Protein AF-D7MQ90-F1 (afdb_monomer)

Foldseek 3Di:
DKDWDWADDLPPDDPLVNQCVVLVHDDPFAKTDTHDIDDDPDDPDDDDDFDWDADPPGIIGGFAAAQDKDWDQPDDDSPDGNPDDPVSRPDTFIWGWHHTADPVPGTDIDTDDDDPPDDD

Solvent-accessible surface area (backbone atoms only — not comparable to full-atom values): 7667 Å² total; per-residue (Å²): 90,80,49,57,54,75,40,73,62,83,75,88,58,55,71,61,57,46,47,38,48,74,38,70,45,83,82,89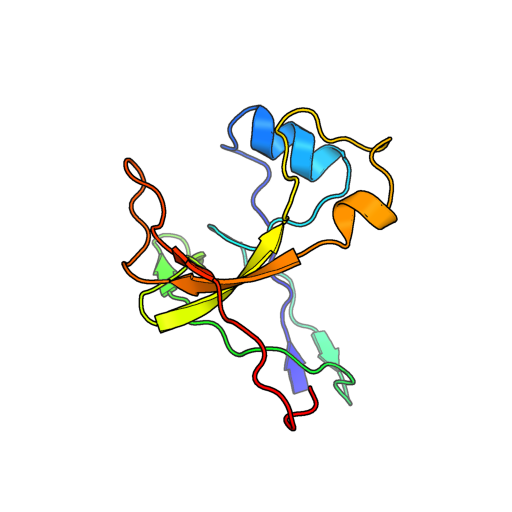,65,46,63,24,40,76,47,71,74,44,81,38,95,73,78,100,68,89,75,82,89,74,71,69,47,76,49,89,92,70,27,40,35,31,62,67,36,54,75,38,76,46,77,44,61,67,75,73,53,88,80,56,44,74,83,56,52,67,77,62,67,70,34,62,44,46,26,37,25,72,38,56,62,38,94,89,79,43,66,53,67,45,80,61,78,86,60,88,94,69,84,132

Organism: Arabidopsis lyrata subsp. lyrata (NCBI:txid81972)

Structure (mmCIF, N/CA/C/O backbone):
data_AF-D7MQ90-F1
#
_entry.id   AF-D7MQ90-F1
#
loop_
_atom_site.group_PDB
_atom_site.id
_atom_site.type_symbol
_atom_site.label_atom_id
_atom_site.label_alt_id
_atom_site.label_comp_id
_atom_site.label_asym_id
_atom_site.label_entity_id
_atom_site.label_seq_id
_atom_site.pdbx_PDB_ins_code
_atom_site.Cartn_x
_atom_site.Cartn_y
_atom_site.Cartn_z
_atom_site.occupancy
_atom_site.B_iso_or_equiv
_atom_site.auth_seq_id
_atom_site.auth_comp_id
_atom_site.auth_asym_id
_atom_site.auth_atom_id
_atom_site.pdbx_PDB_model_num
ATOM 1 N N . MET A 1 1 ? 13.839 -22.122 -5.182 1.00 75.00 1 MET A N 1
ATOM 2 C CA . MET A 1 1 ? 12.957 -21.047 -5.695 1.00 75.00 1 MET A CA 1
ATOM 3 C C . MET A 1 1 ? 13.782 -19.770 -5.834 1.00 75.00 1 MET A C 1
ATOM 5 O O . MET A 1 1 ? 14.666 -19.562 -5.012 1.00 75.00 1 MET A O 1
ATOM 9 N N . CYS A 1 2 ? 13.560 -18.959 -6.872 1.00 82.31 2 CYS A N 1
ATOM 10 C CA . CYS A 1 2 ? 14.281 -17.696 -7.080 1.00 82.31 2 CYS A CA 1
ATOM 11 C C . CYS A 1 2 ? 13.327 -16.526 -6.830 1.00 82.31 2 CYS A C 1
ATOM 13 O O . CYS A 1 2 ? 12.239 -16.511 -7.407 1.00 82.31 2 CYS A O 1
ATOM 15 N N . ILE A 1 3 ? 13.694 -15.597 -5.948 1.00 87.56 3 ILE A N 1
ATOM 16 C CA . ILE A 1 3 ? 12.840 -14.471 -5.544 1.00 87.56 3 ILE A CA 1
ATOM 17 C C . ILE A 1 3 ? 13.644 -13.184 -5.593 1.00 87.56 3 ILE A C 1
ATOM 19 O O . ILE A 1 3 ? 14.808 -13.164 -5.210 1.00 87.56 3 ILE A O 1
ATOM 23 N N . SER A 1 4 ? 13.003 -12.098 -6.012 1.00 88.25 4 SER A N 1
ATOM 24 C CA . SER A 1 4 ? 13.554 -10.751 -5.901 1.00 88.25 4 SER A CA 1
ATOM 25 C C . SER A 1 4 ? 12.666 -9.908 -5.000 1.00 88.25 4 SER A C 1
ATOM 27 O O . SER A 1 4 ? 11.449 -9.867 -5.177 1.00 88.25 4 SER A O 1
ATOM 29 N N . TRP A 1 5 ? 13.281 -9.199 -4.058 1.00 88.00 5 TRP A N 1
ATOM 30 C CA . TRP A 1 5 ? 12.576 -8.226 -3.229 1.00 88.00 5 TRP A CA 1
ATOM 31 C C . TRP A 1 5 ? 12.279 -6.950 -4.018 1.00 88.00 5 TRP A C 1
ATOM 33 O O . TRP A 1 5 ? 13.109 -6.486 -4.804 1.00 88.00 5 TRP A O 1
ATOM 43 N N . LEU A 1 6 ? 11.104 -6.369 -3.789 1.00 89.25 6 LEU A N 1
ATOM 44 C CA . LEU A 1 6 ? 10.708 -5.089 -4.368 1.00 89.25 6 LEU A CA 1
ATOM 45 C C . LEU A 1 6 ? 11.146 -3.940 -3.459 1.00 89.25 6 LEU A C 1
ATOM 47 O O . LEU A 1 6 ? 10.926 -3.975 -2.252 1.00 89.25 6 LEU A O 1
ATOM 51 N N . ASN A 1 7 ? 11.746 -2.904 -4.043 1.00 86.94 7 ASN A N 1
ATOM 52 C CA . ASN A 1 7 ? 12.239 -1.740 -3.311 1.00 86.94 7 ASN A CA 1
ATOM 53 C C . ASN A 1 7 ? 11.440 -0.489 -3.689 1.00 86.94 7 ASN A C 1
ATOM 55 O O . ASN A 1 7 ? 11.293 -0.158 -4.867 1.00 86.94 7 ASN A O 1
ATOM 59 N N . GLY A 1 8 ? 10.939 0.242 -2.692 1.00 79.25 8 GLY A N 1
ATOM 60 C CA . GLY A 1 8 ? 10.273 1.524 -2.921 1.00 79.25 8 GLY A CA 1
ATOM 61 C C . GLY A 1 8 ? 11.277 2.609 -3.328 1.00 79.25 8 GLY A C 1
ATOM 62 O O . GLY A 1 8 ? 12.255 2.853 -2.622 1.00 79.25 8 GLY A O 1
ATOM 63 N N . LYS A 1 9 ? 11.031 3.318 -4.436 1.00 70.25 9 LYS A N 1
ATOM 64 C CA . LYS A 1 9 ? 11.872 4.455 -4.857 1.00 70.25 9 LYS A CA 1
ATOM 65 C C . LYS A 1 9 ? 11.767 5.627 -3.884 1.00 70.25 9 LYS A C 1
ATOM 67 O O . LYS A 1 9 ? 10.759 6.301 -3.896 1.00 70.25 9 LYS A O 1
ATOM 72 N N . LYS A 1 10 ? 12.813 5.947 -3.118 1.00 63.75 10 LYS A N 1
ATOM 73 C CA . LYS A 1 10 ? 12.811 7.076 -2.154 1.00 63.75 10 LYS A CA 1
ATOM 74 C C . LYS A 1 10 ? 12.593 8.468 -2.783 1.00 63.75 10 LYS A C 1
ATOM 76 O O . LYS A 1 10 ? 12.166 9.395 -2.096 1.00 63.75 10 LYS A O 1
ATOM 81 N N . ASN A 1 11 ? 12.865 8.615 -4.080 1.00 56.06 11 ASN A N 1
ATOM 82 C CA . ASN A 1 11 ? 12.792 9.889 -4.796 1.00 56.06 11 ASN A CA 1
ATOM 83 C C . ASN A 1 11 ? 11.400 10.100 -5.411 1.00 56.06 11 ASN A C 1
ATOM 85 O O . ASN A 1 11 ? 10.854 9.182 -6.015 1.00 56.06 11 ASN A O 1
ATOM 89 N N . GLY A 1 12 ? 10.858 11.317 -5.293 1.00 59.12 12 GLY A N 1
ATOM 90 C CA . GLY A 1 12 ? 9.557 11.697 -5.866 1.00 59.12 12 GLY A CA 1
ATOM 91 C C . GLY A 1 12 ? 8.353 11.533 -4.932 1.00 59.12 12 GLY A C 1
ATOM 92 O O . GLY A 1 12 ? 7.246 11.890 -5.308 1.00 59.12 12 GLY A O 1
ATOM 93 N N . TYR A 1 13 ? 8.547 11.043 -3.705 1.00 66.44 13 TYR A N 1
ATOM 94 C CA . TYR A 1 13 ? 7.470 10.998 -2.717 1.00 66.44 13 TYR A CA 1
ATOM 95 C C . TYR A 1 13 ? 7.064 12.388 -2.230 1.00 66.44 13 TYR A C 1
ATOM 97 O O . TYR A 1 13 ? 7.918 13.235 -1.940 1.00 66.44 13 TYR A O 1
ATOM 105 N N . VAL A 1 14 ? 5.757 12.570 -2.051 1.00 70.38 14 VAL A N 1
ATOM 106 C CA . VAL A 1 14 ? 5.198 13.674 -1.269 1.00 70.38 14 VAL A CA 1
ATOM 107 C C . VAL A 1 14 ? 5.718 13.624 0.173 1.00 70.38 14 VAL A C 1
ATOM 109 O O . VAL A 1 14 ? 6.119 12.567 0.669 1.00 70.38 14 VAL A O 1
ATOM 112 N N . ALA A 1 15 ? 5.748 14.776 0.849 1.00 72.12 15 ALA A N 1
ATOM 113 C CA . ALA A 1 15 ? 6.359 14.921 2.174 1.00 72.12 15 ALA A CA 1
ATOM 114 C C . ALA A 1 15 ? 5.815 13.915 3.210 1.00 72.12 15 ALA A C 1
ATOM 116 O O . ALA A 1 15 ? 6.593 13.352 3.981 1.00 72.12 15 ALA A O 1
ATOM 117 N N . SER A 1 16 ? 4.513 13.620 3.167 1.00 71.50 16 SER A N 1
ATOM 118 C CA . SER A 1 16 ? 3.854 12.633 4.031 1.00 71.50 16 SER A CA 1
ATOM 119 C C . SER A 1 16 ? 4.383 11.209 3.821 1.00 71.50 16 SER A C 1
ATOM 121 O O . SER A 1 16 ? 4.735 10.540 4.789 1.00 71.50 16 SER A O 1
ATOM 123 N N . ILE A 1 17 ? 4.541 10.760 2.570 1.00 76.69 17 ILE A N 1
ATOM 124 C CA . ILE A 1 17 ? 5.088 9.425 2.264 1.00 76.69 17 ILE A CA 1
ATOM 125 C C . ILE A 1 17 ? 6.577 9.337 2.625 1.00 76.69 17 ILE A C 1
ATOM 127 O O . ILE A 1 17 ? 7.048 8.287 3.061 1.00 76.69 17 ILE A O 1
ATOM 131 N N . LYS A 1 18 ? 7.338 10.430 2.485 1.00 77.38 18 LYS A N 1
ATOM 132 C CA . LYS A 1 18 ? 8.732 10.453 2.957 1.00 77.38 18 LYS A CA 1
ATOM 133 C C . LYS A 1 18 ? 8.797 10.238 4.463 1.00 77.38 18 LYS A C 1
ATOM 135 O O . LYS A 1 18 ? 9.543 9.366 4.896 1.00 77.38 18 LYS A O 1
ATOM 140 N N . LYS A 1 19 ? 8.011 10.999 5.235 1.00 81.31 19 LYS A N 1
ATOM 141 C CA . LYS A 1 19 ? 7.923 10.843 6.693 1.00 81.31 19 LYS A CA 1
ATOM 142 C C . LYS A 1 19 ? 7.565 9.400 7.057 1.00 81.31 19 LYS A C 1
ATOM 144 O O . LYS A 1 19 ? 8.304 8.789 7.813 1.00 81.31 19 LYS A O 1
ATOM 149 N N . TRP A 1 20 ? 6.537 8.837 6.417 1.00 81.62 20 TR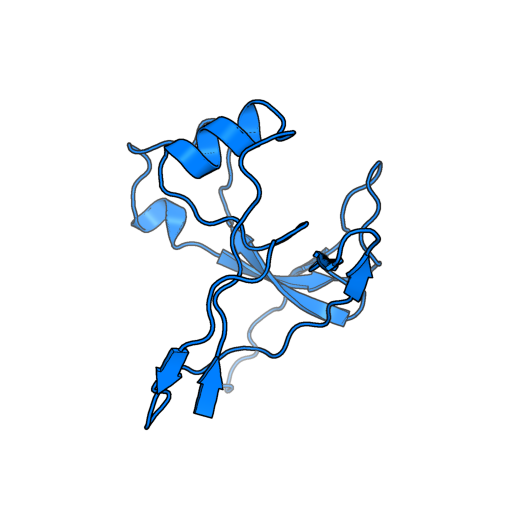P A N 1
ATOM 150 C CA . TRP A 1 20 ? 6.124 7.440 6.584 1.00 81.62 20 TRP A CA 1
ATOM 151 C C . TRP A 1 20 ? 7.297 6.458 6.421 1.00 81.62 20 TRP A C 1
ATOM 153 O O . TRP A 1 20 ? 7.638 5.707 7.328 1.00 81.62 20 TRP A O 1
ATOM 163 N N . ILE A 1 21 ? 8.002 6.513 5.292 1.00 81.81 21 ILE A N 1
ATOM 164 C CA . ILE A 1 21 ? 9.110 5.583 5.034 1.00 81.81 21 ILE A CA 1
ATOM 165 C C . ILE A 1 21 ? 10.283 5.809 6.004 1.00 81.81 21 ILE A C 1
ATOM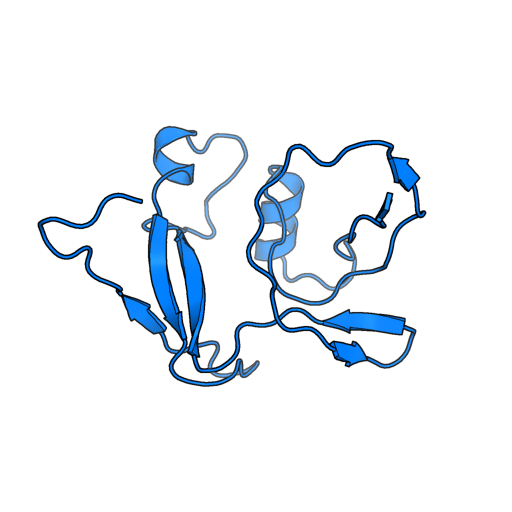 167 O O . ILE A 1 21 ? 10.913 4.845 6.436 1.00 81.81 21 ILE A O 1
ATOM 171 N N . TYR A 1 22 ? 10.588 7.060 6.368 1.00 82.06 22 TYR A N 1
ATOM 172 C CA . TYR A 1 22 ? 11.650 7.365 7.338 1.00 82.06 22 TYR A CA 1
ATOM 173 C C . TYR A 1 22 ? 11.312 6.935 8.763 1.00 82.06 22 TYR A C 1
ATOM 175 O O . TYR A 1 22 ? 12.219 6.613 9.525 1.00 82.06 22 TYR A O 1
ATOM 183 N N . SER A 1 23 ? 10.030 6.879 9.107 1.00 82.19 23 SER A N 1
ATOM 184 C CA . SER A 1 23 ? 9.554 6.340 10.379 1.00 82.19 23 SER A CA 1
ATOM 185 C C . SER A 1 23 ? 9.568 4.808 10.436 1.00 82.19 23 SER A C 1
ATOM 187 O O . SER A 1 23 ? 9.136 4.239 11.429 1.00 82.19 23 SER A O 1
ATOM 189 N N . GLY A 1 24 ? 10.102 4.137 9.408 1.00 80.31 24 GLY A N 1
ATOM 190 C CA . GLY A 1 24 ? 10.274 2.684 9.377 1.00 80.31 24 GLY A CA 1
ATOM 191 C C . GLY A 1 24 ? 9.093 1.930 8.773 1.00 80.31 24 GLY A C 1
ATOM 192 O O . GLY A 1 24 ? 9.133 0.703 8.700 1.00 80.31 24 GLY A O 1
ATOM 193 N N . TYR A 1 25 ? 8.067 2.635 8.295 1.00 81.88 25 TYR A N 1
ATOM 194 C CA . TYR A 1 25 ? 6.906 1.995 7.698 1.00 81.88 25 TYR A CA 1
ATOM 195 C C . TYR A 1 25 ? 7.180 1.531 6.264 1.00 81.88 25 TYR A C 1
ATOM 197 O O . TYR A 1 25 ? 7.841 2.202 5.460 1.00 81.88 25 TYR A O 1
ATOM 205 N N . TYR A 1 26 ? 6.61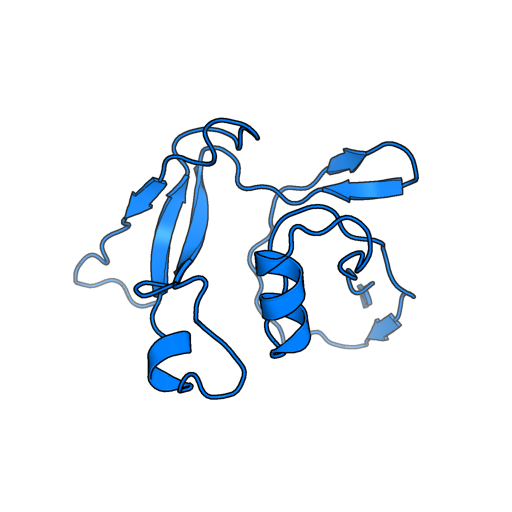7 0.376 5.911 1.00 80.19 26 TYR A N 1
ATOM 206 C CA . TYR A 1 26 ? 6.745 -0.176 4.570 1.00 80.19 26 TYR A CA 1
ATOM 207 C C . TYR A 1 26 ? 5.795 0.512 3.590 1.00 80.19 26 TYR A C 1
ATOM 209 O O . TYR A 1 26 ? 4.642 0.818 3.894 1.00 80.19 26 TYR A O 1
ATOM 217 N N . LYS A 1 27 ? 6.279 0.712 2.363 1.00 83.56 27 LYS A N 1
ATOM 218 C CA . LYS A 1 27 ? 5.426 1.033 1.221 1.00 83.56 27 LYS A CA 1
ATOM 219 C C . LYS A 1 27 ? 4.911 -0.276 0.627 1.00 83.56 27 LYS A C 1
ATOM 221 O O . LYS A 1 27 ? 5.710 -1.076 0.150 1.00 83.56 27 LYS A O 1
ATOM 226 N N . THR A 1 28 ? 3.598 -0.471 0.632 1.00 86.12 28 THR A N 1
ATOM 227 C CA . THR A 1 28 ? 2.937 -1.706 0.167 1.00 86.12 28 THR A CA 1
ATOM 228 C C . THR A 1 28 ? 2.243 -1.551 -1.188 1.00 86.12 28 THR A C 1
ATOM 230 O O . THR A 1 28 ? 1.967 -2.542 -1.855 1.00 86.12 28 THR A O 1
ATOM 233 N N . SER A 1 29 ? 2.020 -0.310 -1.629 1.00 88.94 29 SER A N 1
ATOM 234 C CA . SER A 1 29 ? 1.392 0.045 -2.905 1.00 88.94 29 SER A CA 1
ATOM 235 C C . SER A 1 29 ? 2.168 1.170 -3.601 1.00 88.94 29 SER A C 1
ATOM 237 O O . SER A 1 29 ? 2.774 2.025 -2.948 1.00 88.94 29 SER A O 1
ATOM 239 N N . GLY A 1 30 ? 2.192 1.152 -4.930 1.00 88.62 30 GLY A N 1
ATOM 240 C CA . GLY A 1 30 ? 2.823 2.126 -5.812 1.00 88.62 30 GLY A CA 1
ATOM 241 C C . GLY A 1 30 ? 3.863 1.524 -6.762 1.00 88.62 30 GLY A C 1
ATOM 242 O O . GLY A 1 30 ? 3.822 0.348 -7.118 1.00 88.62 30 GLY A O 1
ATOM 243 N N . CYS A 1 31 ? 4.826 2.352 -7.176 1.00 87.81 31 CYS A N 1
ATOM 244 C CA . CYS A 1 31 ? 5.942 1.933 -8.029 1.00 87.81 31 CYS A CA 1
ATOM 245 C C . CYS A 1 31 ? 7.129 1.383 -7.219 1.00 87.81 31 CYS A C 1
ATOM 247 O O . CYS A 1 31 ? 7.576 2.020 -6.251 1.00 87.81 31 CYS A O 1
ATOM 249 N N . PHE A 1 32 ? 7.696 0.269 -7.676 1.00 89.44 32 PHE A N 1
ATOM 250 C CA . PHE A 1 32 ? 8.826 -0.427 -7.066 1.00 89.44 32 PHE A CA 1
ATOM 251 C C . PHE A 1 32 ? 9.904 -0.769 -8.097 1.00 89.44 32 PHE A C 1
ATOM 253 O O . PHE A 1 32 ? 9.603 -1.067 -9.251 1.00 89.44 32 PHE A O 1
ATOM 260 N N . SER A 1 33 ? 11.170 -0.764 -7.683 1.00 90.44 33 SER A N 1
ATOM 261 C CA . SER A 1 33 ? 12.252 -1.382 -8.453 1.00 90.44 33 SER A CA 1
ATOM 262 C C . SER A 1 33 ? 12.472 -2.826 -8.010 1.00 90.44 33 SER A C 1
ATOM 264 O O . SER A 1 33 ? 12.304 -3.169 -6.838 1.00 90.44 33 SER A O 1
ATOM 266 N N . ILE A 1 34 ? 12.882 -3.673 -8.949 1.00 90.25 34 ILE A N 1
ATOM 267 C CA . ILE A 1 34 ? 13.222 -5.067 -8.667 1.00 90.25 34 ILE A CA 1
ATOM 268 C C . ILE A 1 34 ? 14.643 -5.107 -8.094 1.00 90.25 34 ILE A C 1
ATOM 270 O O . ILE A 1 34 ? 15.579 -4.569 -8.686 1.00 90.25 34 ILE A O 1
ATOM 274 N N . GLY A 1 35 ? 14.793 -5.688 -6.905 1.00 89.38 35 GLY A N 1
ATOM 275 C CA . GLY A 1 35 ? 16.083 -5.907 -6.261 1.00 89.38 35 GLY A CA 1
ATOM 276 C C . GLY A 1 35 ? 16.861 -7.078 -6.861 1.00 89.38 35 GLY A C 1
ATOM 277 O O . GLY A 1 35 ? 16.447 -7.708 -7.834 1.00 89.38 35 GLY A O 1
ATOM 278 N N . LYS A 1 36 ? 18.003 -7.395 -6.244 1.00 88.69 36 LYS A N 1
ATOM 279 C CA . LYS A 1 36 ? 18.774 -8.589 -6.605 1.00 88.69 36 LYS A CA 1
ATOM 280 C C . LYS A 1 36 ? 17.950 -9.843 -6.318 1.00 88.69 36 LYS A C 1
ATOM 282 O O . LYS A 1 36 ? 17.256 -9.908 -5.303 1.00 88.69 36 LYS A O 1
ATOM 287 N N . TYR A 1 37 ? 18.059 -10.822 -7.207 1.00 86.81 37 TYR A N 1
ATOM 288 C CA . TYR A 1 37 ? 17.460 -12.125 -6.984 1.00 86.81 37 TYR A CA 1
ATOM 289 C C . TYR A 1 37 ? 18.245 -12.889 -5.912 1.00 86.81 37 TYR A C 1
ATOM 291 O O . TYR A 1 37 ? 19.467 -12.764 -5.810 1.00 86.81 37 TYR A O 1
ATOM 299 N N . SER A 1 38 ? 17.543 -13.690 -5.121 1.00 84.06 38 SER A N 1
ATOM 300 C CA . SER A 1 38 ? 18.112 -14.640 -4.177 1.00 84.06 38 SER A CA 1
ATOM 301 C C . SER A 1 38 ? 17.536 -16.030 -4.435 1.00 84.06 38 SER A C 1
ATOM 303 O O . SER A 1 38 ? 16.340 -16.214 -4.680 1.00 84.06 38 SER A O 1
ATOM 305 N N . SER A 1 39 ? 18.410 -17.034 -4.408 1.00 81.75 39 SER A N 1
ATOM 306 C CA . SER A 1 39 ? 18.016 -18.437 -4.449 1.00 81.75 39 SER A CA 1
ATOM 307 C C . SER A 1 39 ? 17.761 -18.913 -3.025 1.00 81.75 39 SER A C 1
ATOM 309 O O . SER A 1 39 ? 18.697 -18.967 -2.229 1.00 81.75 39 SER A O 1
ATOM 311 N N . ASN A 1 40 ? 16.518 -19.274 -2.709 1.00 73.25 40 ASN A N 1
ATOM 312 C CA . ASN A 1 40 ? 16.179 -19.879 -1.423 1.00 73.25 40 ASN A CA 1
ATOM 313 C C . ASN A 1 40 ? 15.618 -21.294 -1.624 1.00 73.25 40 ASN A C 1
ATOM 315 O O . ASN A 1 40 ? 14.852 -21.548 -2.565 1.00 73.25 40 ASN A O 1
ATOM 319 N N . GLY A 1 41 ? 16.030 -22.223 -0.757 1.00 70.31 41 GLY A N 1
ATOM 320 C CA . GLY A 1 41 ? 15.625 -23.634 -0.809 1.00 70.31 41 GLY A CA 1
ATOM 321 C C . GLY A 1 41 ? 14.187 -23.877 -0.340 1.00 70.31 41 GLY A C 1
ATOM 322 O O . GLY A 1 41 ? 13.540 -24.807 -0.811 1.00 70.31 41 GLY A O 1
ATOM 323 N N . SER A 1 42 ? 13.663 -23.002 0.518 1.00 72.88 42 SER A N 1
ATOM 324 C CA . SER A 1 42 ? 12.291 -23.037 1.026 1.00 72.88 42 SER A CA 1
ATOM 325 C C . SER A 1 42 ? 11.740 -21.620 1.198 1.00 72.88 42 SER A C 1
ATOM 327 O O . SER A 1 42 ? 12.491 -20.654 1.367 1.00 72.88 42 SER A O 1
ATOM 329 N N . LEU A 1 43 ? 10.416 -21.486 1.134 1.00 69.69 43 LEU A N 1
ATOM 330 C CA . LEU A 1 43 ? 9.719 -20.249 1.455 1.00 69.69 43 LEU A CA 1
ATOM 331 C C . LEU A 1 43 ? 8.691 -20.540 2.544 1.00 69.69 43 LEU A C 1
ATOM 333 O O . LEU A 1 43 ? 7.637 -21.098 2.266 1.00 69.69 43 LEU A O 1
ATOM 337 N N . ASN A 1 44 ? 9.002 -20.166 3.785 1.00 66.94 44 ASN A N 1
ATOM 338 C CA . ASN A 1 44 ? 8.044 -20.205 4.892 1.00 66.94 44 ASN A CA 1
ATOM 339 C C . ASN A 1 44 ? 7.244 -18.896 4.937 1.00 66.94 44 ASN A C 1
ATOM 341 O O . ASN A 1 44 ? 7.197 -18.222 5.962 1.00 66.94 44 ASN A O 1
ATOM 345 N N . SER A 1 45 ? 6.663 -18.494 3.807 1.00 66.88 45 SER A N 1
ATOM 346 C CA . SER A 1 45 ? 5.790 -17.325 3.751 1.00 66.88 45 SER A CA 1
ATOM 347 C C . SER A 1 45 ? 4.532 -17.631 2.95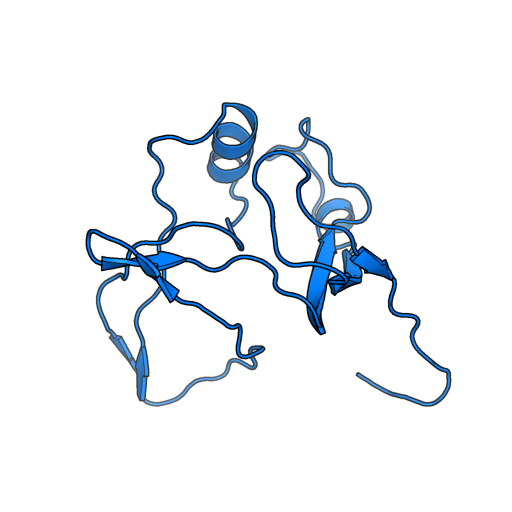2 1.00 66.88 45 SER A C 1
ATOM 349 O O . SER A 1 45 ? 4.578 -18.098 1.816 1.00 66.88 45 SER A O 1
ATOM 351 N N . PHE A 1 46 ? 3.390 -17.360 3.577 1.00 69.75 46 PHE A N 1
ATOM 352 C CA . PHE A 1 46 ? 2.111 -17.272 2.895 1.00 69.75 46 PHE A CA 1
ATOM 353 C C . PHE A 1 46 ? 1.925 -15.822 2.454 1.00 69.75 46 PHE A C 1
ATOM 355 O O . PHE A 1 46 ? 2.088 -14.901 3.255 1.00 69.75 46 PHE A O 1
ATOM 362 N N . SER A 1 47 ? 1.623 -15.605 1.179 1.00 75.00 47 SER A N 1
ATOM 363 C CA . SER A 1 47 ? 1.319 -14.276 0.661 1.00 75.00 47 SER A CA 1
ATOM 364 C C . SER A 1 47 ? 0.138 -14.333 -0.292 1.00 75.00 47 SER A C 1
ATOM 366 O O . SER A 1 47 ? -0.091 -15.325 -0.988 1.00 75.00 47 SER A O 1
ATOM 368 N N . HIS A 1 48 ? -0.618 -13.240 -0.336 1.00 81.62 48 HIS A N 1
ATOM 369 C CA . HIS A 1 48 ? -1.620 -13.059 -1.369 1.00 81.62 48 HIS A CA 1
ATOM 370 C C . HIS A 1 48 ? -0.914 -12.696 -2.677 1.00 81.62 48 HIS A C 1
ATOM 372 O O . HIS A 1 48 ? -0.131 -11.746 -2.743 1.00 81.62 48 HIS A O 1
ATOM 378 N N . ARG A 1 49 ? -1.226 -13.423 -3.755 1.00 84.94 49 ARG A N 1
ATOM 379 C CA . ARG A 1 49 ? -0.812 -13.015 -5.100 1.00 84.94 49 ARG A CA 1
ATOM 380 C C . ARG A 1 49 ? -1.539 -11.731 -5.495 1.00 84.94 49 ARG A C 1
ATOM 382 O O . ARG A 1 49 ? -2.743 -11.774 -5.733 1.00 84.94 49 ARG A O 1
ATOM 389 N N . VAL A 1 50 ? -0.812 -10.627 -5.589 1.00 86.88 50 VAL A N 1
ATOM 390 C CA . VAL A 1 50 ? -1.337 -9.349 -6.085 1.00 86.88 50 VAL A CA 1
ATOM 391 C C . VAL A 1 50 ? -1.160 -9.234 -7.596 1.00 86.88 50 VAL A C 1
ATOM 393 O O . VAL A 1 50 ? -0.248 -9.825 -8.182 1.00 86.88 50 VAL A O 1
ATOM 396 N N . GLN A 1 51 ? -2.039 -8.469 -8.236 1.00 89.81 51 GLN A N 1
ATOM 397 C CA . GLN A 1 51 ? -1.860 -8.080 -9.629 1.00 89.81 51 GLN A CA 1
ATOM 398 C C . GLN A 1 51 ? -0.835 -6.948 -9.722 1.00 89.81 51 GLN A C 1
ATOM 400 O O . GLN A 1 51 ? -0.777 -6.0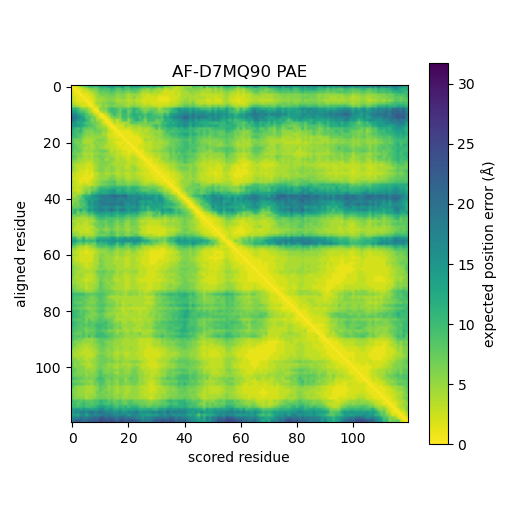69 -8.865 1.00 89.81 51 GLN A O 1
ATOM 405 N N . TRP A 1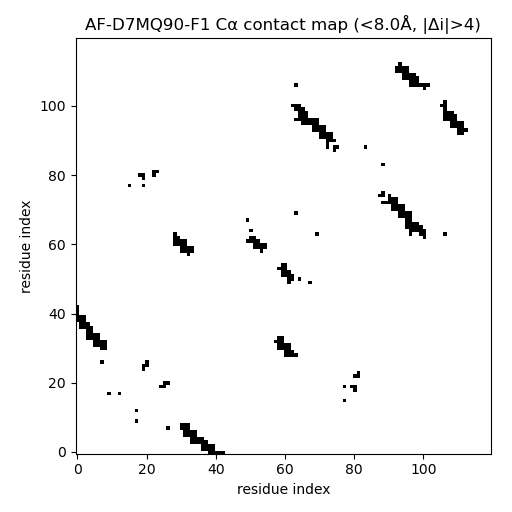 52 ? -0.025 -6.971 -10.775 1.00 92.00 52 TRP A N 1
ATOM 406 C CA . TRP A 1 52 ? 1.014 -5.976 -11.009 1.00 92.00 52 TRP A CA 1
ATOM 407 C C . TRP A 1 52 ? 1.246 -5.781 -12.507 1.00 92.00 52 TRP A C 1
ATOM 409 O O . TRP A 1 52 ? 0.899 -6.640 -13.320 1.00 92.00 52 TRP A O 1
ATOM 419 N N . THR A 1 53 ? 1.831 -4.645 -12.872 1.00 91.75 53 THR A N 1
ATOM 420 C CA . THR A 1 53 ? 2.242 -4.327 -14.249 1.00 91.75 53 THR A CA 1
ATOM 421 C C . THR A 1 53 ? 3.667 -3.802 -14.280 1.00 91.75 53 THR A C 1
ATOM 423 O O . THR A 1 53 ? 4.161 -3.282 -13.282 1.00 91.75 53 THR A O 1
ATOM 426 N N . ILE A 1 54 ? 4.328 -3.921 -15.429 1.00 90.06 54 ILE A N 1
ATOM 427 C CA . ILE A 1 54 ? 5.610 -3.257 -15.684 1.00 90.06 54 ILE A CA 1
ATOM 428 C C . ILE A 1 54 ? 5.31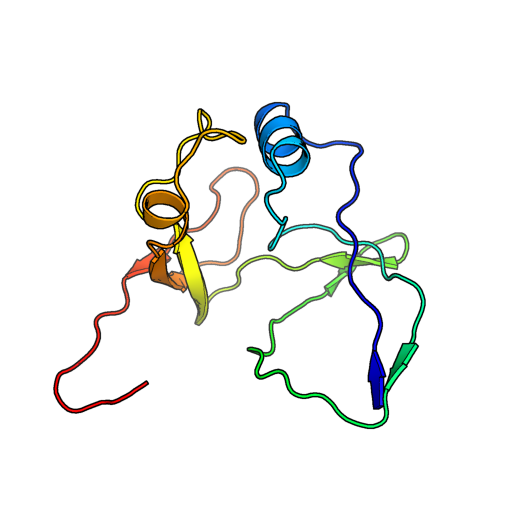5 -1.948 -16.404 1.00 90.06 54 ILE A C 1
ATOM 430 O O . ILE A 1 54 ? 4.594 -1.954 -17.399 1.00 90.06 54 ILE A O 1
ATOM 434 N N . CYS A 1 55 ? 5.852 -0.838 -15.909 1.00 80.25 55 CYS A N 1
ATOM 435 C CA . CYS A 1 55 ? 5.793 0.442 -16.608 1.00 80.25 55 CYS A CA 1
ATOM 436 C C . CYS A 1 55 ? 7.100 0.731 -17.362 1.00 80.25 55 CYS A C 1
ATOM 438 O O . CYS A 1 55 ? 8.073 -0.033 -17.311 1.00 80.25 55 CYS A O 1
ATOM 440 N N . GLU A 1 56 ? 7.140 1.872 -18.046 1.00 71.81 56 GLU A N 1
ATOM 441 C CA . GLU A 1 56 ? 8.355 2.370 -18.680 1.00 71.81 56 GLU A CA 1
ATOM 442 C C . GLU A 1 56 ? 9.515 2.431 -17.673 1.00 71.81 56 GLU A C 1
ATOM 444 O O . GLU A 1 56 ? 9.358 2.870 -16.531 1.00 71.81 56 GLU A O 1
ATOM 449 N N . LYS A 1 57 ? 10.709 2.002 -18.105 1.00 81.25 57 LYS A N 1
ATOM 450 C CA . LYS A 1 57 ? 11.929 1.865 -17.276 1.00 81.25 57 LYS A CA 1
ATOM 451 C C . LYS A 1 57 ? 11.949 0.641 -16.344 1.00 81.25 57 LYS A C 1
ATOM 453 O O . LYS A 1 57 ? 12.786 0.588 -15.443 1.00 81.25 57 LYS A O 1
ATOM 458 N N . GLY A 1 58 ? 11.075 -0.346 -16.563 1.00 85.31 58 GLY A N 1
ATOM 459 C CA . GLY A 1 58 ? 11.165 -1.660 -15.911 1.00 85.31 58 GLY A CA 1
ATOM 460 C C . GLY A 1 58 ? 10.765 -1.665 -14.434 1.00 85.31 58 GLY A C 1
ATOM 461 O O . GLY A 1 58 ? 11.215 -2.527 -13.679 1.00 85.31 58 GLY A O 1
ATOM 462 N N . LEU A 1 59 ? 9.961 -0.691 -13.997 1.00 89.19 59 LEU A N 1
ATOM 463 C CA . LEU A 1 59 ? 9.457 -0.650 -12.624 1.00 89.19 59 LEU A CA 1
ATOM 464 C C . LEU A 1 59 ? 8.170 -1.459 -12.510 1.00 89.19 59 LEU A C 1
ATOM 466 O O . LEU A 1 59 ? 7.361 -1.507 -13.435 1.00 89.19 59 LEU A O 1
ATOM 470 N N . VAL A 1 60 ? 7.973 -2.050 -11.340 1.00 91.69 60 VAL A N 1
ATOM 471 C CA . VAL A 1 60 ? 6.773 -2.804 -10.989 1.00 91.69 60 VAL A CA 1
ATOM 472 C C . VAL A 1 60 ? 5.754 -1.844 -10.385 1.00 91.69 60 VAL A C 1
ATOM 474 O O . VAL A 1 60 ? 6.046 -1.157 -9.409 1.00 91.69 60 VAL A O 1
ATOM 477 N N . HIS A 1 61 ? 4.564 -1.787 -10.967 1.00 91.19 61 HIS A N 1
ATOM 478 C CA . HIS A 1 61 ? 3.410 -1.055 -10.456 1.00 91.19 61 HIS A CA 1
ATOM 479 C C . HIS A 1 61 ? 2.480 -2.030 -9.746 1.00 91.19 61 HIS A C 1
ATOM 481 O O . HIS A 1 61 ? 1.951 -2.949 -10.375 1.00 91.19 61 HIS A O 1
ATOM 487 N N . ILE A 1 62 ? 2.274 -1.811 -8.450 1.00 92.56 62 ILE A N 1
ATOM 488 C CA . ILE A 1 62 ? 1.291 -2.532 -7.641 1.00 92.56 62 ILE A CA 1
ATOM 489 C C . ILE A 1 62 ? 0.329 -1.484 -7.116 1.00 92.56 62 ILE A C 1
ATOM 491 O O . ILE A 1 62 ? 0.668 -0.753 -6.196 1.00 92.56 62 ILE A O 1
ATOM 495 N N . TYR A 1 63 ? -0.849 -1.399 -7.713 1.00 92.06 63 TYR A N 1
ATOM 496 C CA . TYR A 1 63 ? -1.920 -0.533 -7.239 1.00 92.06 63 TYR A CA 1
ATOM 497 C C . TYR A 1 63 ? -3.162 -1.380 -6.978 1.00 92.06 63 TYR A C 1
ATOM 499 O O . TYR A 1 63 ? -3.331 -2.406 -7.647 1.00 92.06 63 TYR A O 1
ATOM 507 N N . PRO A 1 64 ? -4.025 -0.983 -6.027 1.00 93.56 64 PRO A N 1
ATOM 508 C CA . PRO A 1 64 ? -5.280 -1.674 -5.805 1.00 93.56 64 PRO A CA 1
ATOM 509 C C . PRO A 1 64 ? -6.123 -1.649 -7.082 1.00 93.56 64 PRO A C 1
ATOM 511 O O . PRO A 1 64 ? -6.232 -0.622 -7.756 1.00 93.56 64 PRO A O 1
ATOM 514 N N . ARG A 1 65 ? -6.696 -2.802 -7.415 1.00 93.94 65 ARG A N 1
ATOM 515 C CA . ARG A 1 65 ? -7.593 -2.987 -8.558 1.00 93.94 65 ARG A CA 1
ATOM 516 C C . ARG A 1 65 ? -8.935 -3.500 -8.093 1.00 93.94 65 ARG A C 1
ATOM 518 O O . ARG A 1 65 ? -9.009 -4.155 -7.052 1.00 93.94 65 ARG A O 1
ATOM 525 N N . ARG A 1 66 ? -9.974 -3.247 -8.878 1.00 94.81 66 ARG A N 1
ATOM 526 C CA . ARG A 1 66 ? -11.326 -3.726 -8.607 1.00 94.81 66 ARG A CA 1
ATOM 527 C C . ARG A 1 66 ? -11.330 -5.225 -8.273 1.00 94.81 66 ARG A C 1
ATOM 529 O O . ARG A 1 66 ? -10.719 -6.034 -8.972 1.00 94.81 66 ARG A O 1
ATOM 536 N N . GLY A 1 67 ? -12.008 -5.579 -7.184 1.00 93.56 67 GLY A N 1
ATOM 537 C CA . GLY A 1 67 ? -12.111 -6.938 -6.647 1.00 93.56 67 GLY A CA 1
ATOM 538 C C . GLY A 1 67 ? -10.880 -7.423 -5.875 1.00 93.56 67 GLY A C 1
ATOM 539 O O . GLY A 1 67 ? -10.856 -8.564 -5.421 1.00 93.56 67 GLY A O 1
ATOM 540 N N . ASN A 1 68 ? -9.823 -6.614 -5.735 1.00 93.56 68 ASN A N 1
ATOM 541 C CA . ASN A 1 68 ? -8.692 -6.976 -4.879 1.00 93.56 68 ASN A CA 1
ATOM 542 C C . ASN A 1 68 ? -9.069 -6.805 -3.409 1.00 93.56 68 ASN A C 1
ATOM 544 O O . ASN A 1 68 ? -9.767 -5.857 -3.045 1.00 93.56 68 ASN A O 1
ATOM 548 N N . ILE A 1 69 ? -8.513 -7.679 -2.573 1.00 93.19 69 ILE A N 1
ATOM 549 C CA . ILE A 1 69 ? -8.651 -7.598 -1.124 1.00 93.19 69 ILE A CA 1
ATOM 550 C C . ILE A 1 69 ? -7.390 -6.981 -0.525 1.00 93.19 69 ILE A C 1
ATOM 552 O O . ILE A 1 69 ? -6.279 -7.443 -0.794 1.00 93.19 69 ILE A O 1
ATOM 556 N N . TRP A 1 70 ? -7.567 -5.937 0.280 1.00 92.75 70 TRP A N 1
ATOM 557 C CA . TRP A 1 70 ? -6.486 -5.207 0.942 1.00 92.75 70 TRP A CA 1
ATOM 558 C C . TRP A 1 70 ? -6.764 -5.068 2.438 1.00 92.75 70 TRP A C 1
ATOM 560 O O . TRP A 1 70 ? -7.910 -5.125 2.869 1.00 92.75 70 TRP A O 1
ATOM 570 N N . ALA A 1 71 ? -5.703 -4.884 3.222 1.00 91.81 71 ALA A N 1
ATOM 571 C CA . ALA A 1 71 ? -5.791 -4.480 4.620 1.00 91.81 71 ALA A CA 1
ATOM 572 C C . ALA A 1 71 ? -5.536 -2.970 4.703 1.00 91.81 71 ALA A C 1
ATOM 574 O O . ALA A 1 71 ? -4.464 -2.503 4.305 1.00 91.81 71 ALA A O 1
ATOM 575 N N . LEU A 1 72 ? -6.519 -2.214 5.183 1.00 91.56 72 LEU A N 1
ATOM 576 C CA . LEU A 1 72 ? -6.411 -0.778 5.409 1.00 91.56 72 LEU A CA 1
ATOM 577 C C . LEU A 1 72 ? -6.165 -0.532 6.896 1.00 91.56 72 LEU A C 1
ATOM 579 O O . LEU A 1 72 ? -6.848 -1.112 7.730 1.00 91.56 72 LEU A O 1
ATOM 583 N N . TYR A 1 73 ? -5.197 0.316 7.230 1.00 89.44 73 TYR A N 1
ATOM 584 C CA . TYR A 1 73 ? -4.990 0.763 8.607 1.00 89.44 73 TYR A CA 1
ATOM 585 C C . TYR A 1 73 ? -6.243 1.486 9.114 1.00 89.44 73 TYR A C 1
ATOM 587 O O . TYR A 1 73 ? -6.670 2.457 8.491 1.00 89.44 73 TYR A O 1
ATOM 595 N N . GLU A 1 74 ? -6.794 1.040 10.243 1.00 87.19 74 GLU A N 1
ATOM 596 C CA . GLU A 1 74 ? -8.048 1.577 10.797 1.00 87.19 74 GLU A CA 1
ATOM 597 C C . GLU A 1 74 ? -7.905 3.056 11.197 1.00 87.19 74 GLU A C 1
ATOM 599 O O . GLU A 1 74 ? -8.715 3.898 10.821 1.00 87.19 74 GLU A O 1
ATOM 604 N N . ASN A 1 75 ? -6.809 3.397 11.881 1.00 86.06 75 ASN A N 1
ATOM 605 C CA . ASN A 1 75 ? -6.590 4.724 12.467 1.00 86.06 75 ASN A CA 1
ATOM 606 C C . ASN A 1 75 ? -5.454 5.503 11.798 1.00 86.06 75 ASN A C 1
ATOM 608 O O . ASN A 1 75 ? -4.779 6.311 12.445 1.00 86.06 75 ASN A O 1
ATOM 612 N N . TRP A 1 76 ? -5.195 5.239 10.513 1.00 85.94 76 TRP A N 1
ATOM 613 C CA . TRP A 1 76 ? -4.101 5.897 9.805 1.00 85.94 76 TRP A CA 1
ATOM 614 C C . TRP A 1 76 ? -4.186 7.419 9.930 1.00 85.94 76 TRP A C 1
ATOM 616 O O . TRP A 1 76 ? -5.223 8.031 9.676 1.00 85.94 76 TRP A O 1
ATOM 626 N N . SER A 1 77 ? -3.053 8.038 10.256 1.00 84.00 77 SER A N 1
ATOM 627 C CA . SER A 1 77 ? -2.915 9.487 10.266 1.00 84.00 77 SER A CA 1
ATOM 628 C C . SER A 1 77 ? -1.589 9.907 9.632 1.00 84.00 77 SER A C 1
ATOM 630 O O . SER A 1 77 ? -0.554 9.289 9.896 1.00 84.00 77 SER A O 1
ATOM 632 N N . PRO A 1 78 ? -1.550 11.020 8.874 1.00 80.81 78 PRO A N 1
ATOM 633 C CA . PRO A 1 78 ? -0.295 11.601 8.394 1.00 80.81 78 PRO A CA 1
ATOM 634 C C . PRO A 1 78 ? 0.635 12.059 9.536 1.00 80.81 78 PRO A C 1
ATOM 636 O O . PRO A 1 78 ? 1.818 12.330 9.304 1.00 80.81 78 PRO A O 1
ATOM 639 N N . SER A 1 79 ? 0.126 12.162 10.771 1.00 83.75 79 SER A N 1
ATOM 640 C CA . SER A 1 79 ? 0.937 12.457 11.952 1.00 83.75 79 SER A CA 1
ATOM 641 C C . SER A 1 79 ? 1.748 11.262 12.454 1.00 83.75 79 SER A C 1
ATOM 643 O O . SER A 1 79 ? 2.728 11.513 13.152 1.00 83.75 79 SER A O 1
ATOM 645 N N . TRP A 1 80 ? 1.409 10.023 12.067 1.00 86.69 80 TRP A N 1
ATOM 646 C CA . TRP A 1 80 ? 2.126 8.819 12.497 1.00 86.69 80 TRP A CA 1
ATOM 647 C C . TRP A 1 80 ? 3.628 8.922 12.211 1.00 86.69 80 TRP A C 1
ATOM 649 O O . TRP A 1 80 ? 4.067 9.456 11.185 1.00 86.69 80 TRP A O 1
ATOM 659 N N . ASP A 1 81 ? 4.419 8.429 13.156 1.00 85.50 81 ASP A N 1
ATOM 660 C CA . ASP A 1 81 ? 5.877 8.418 13.109 1.00 85.50 81 ASP A CA 1
ATOM 661 C C . ASP A 1 81 ? 6.446 7.285 13.975 1.00 85.50 81 ASP A C 1
ATOM 663 O O . ASP A 1 81 ? 5.721 6.370 14.351 1.00 85.50 81 ASP A O 1
ATOM 667 N N . ILE A 1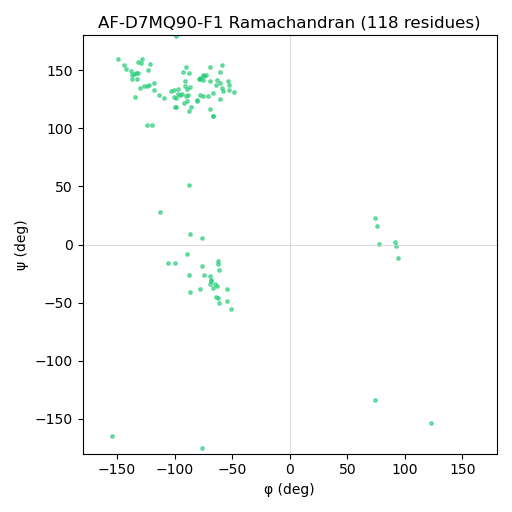 82 ? 7.744 7.324 14.282 1.00 85.44 82 ILE A N 1
ATOM 668 C CA . ILE A 1 82 ? 8.431 6.280 15.056 1.00 85.44 82 ILE A CA 1
ATOM 669 C C . ILE A 1 82 ? 7.894 6.110 16.490 1.00 85.44 82 ILE A C 1
ATOM 671 O O . ILE A 1 82 ? 8.173 5.099 17.126 1.00 85.44 82 ILE A O 1
ATOM 675 N N . SER A 1 83 ? 7.141 7.086 17.010 1.00 88.69 83 SER A N 1
ATOM 676 C CA . SER A 1 83 ? 6.525 7.037 18.342 1.00 88.69 83 SER A CA 1
ATOM 677 C C . SER A 1 83 ? 5.127 6.412 18.355 1.00 88.69 83 SER A C 1
ATOM 679 O O . SER A 1 83 ? 4.575 6.175 19.429 1.00 88.69 83 SER A O 1
ATOM 681 N N . THR A 1 84 ? 4.537 6.139 17.185 1.00 87.50 84 THR A N 1
ATOM 682 C CA . THR A 1 84 ? 3.226 5.479 17.100 1.00 87.50 84 THR A CA 1
ATOM 683 C C . THR A 1 84 ? 3.337 4.046 17.613 1.00 87.50 84 THR A C 1
ATOM 685 O O . THR A 1 84 ? 4.244 3.308 17.228 1.00 87.50 84 THR A O 1
ATOM 688 N N . SER A 1 85 ? 2.429 3.655 18.509 1.00 87.25 85 SER A N 1
ATOM 689 C CA . SER A 1 85 ? 2.491 2.341 19.142 1.00 87.25 85 SER A CA 1
ATOM 690 C C . SER A 1 85 ? 2.194 1.213 18.154 1.00 87.25 85 SER A C 1
ATOM 692 O O . SER A 1 85 ? 1.461 1.370 17.173 1.00 87.25 85 SER A O 1
ATOM 694 N N . VAL A 1 86 ? 2.752 0.037 18.437 1.00 82.69 86 VAL A N 1
ATOM 695 C CA . VAL A 1 86 ? 2.550 -1.163 17.617 1.00 82.69 86 VAL A CA 1
ATOM 696 C C . VAL A 1 86 ? 1.087 -1.606 17.660 1.00 82.69 86 VAL A C 1
ATOM 698 O O . VAL A 1 86 ? 0.565 -2.073 16.651 1.00 82.69 86 VAL A O 1
ATOM 701 N N . GLU A 1 87 ? 0.405 -1.421 18.790 1.00 86.19 87 GLU A N 1
ATOM 702 C CA . GLU A 1 87 ? -1.021 -1.719 18.945 1.00 86.19 87 GLU A CA 1
ATOM 703 C C . GLU A 1 87 ? -1.892 -0.852 18.036 1.00 86.19 87 GLU A C 1
ATOM 705 O O . GLU A 1 87 ? -2.904 -1.330 17.533 1.00 86.19 87 GLU A O 1
ATOM 710 N N . GLU A 1 88 ? -1.506 0.405 17.817 1.00 85.12 88 GLU A N 1
ATOM 711 C CA . GLU A 1 88 ? -2.238 1.309 16.932 1.00 85.12 88 GLU A CA 1
ATOM 712 C C . GLU A 1 88 ? -1.945 1.007 15.461 1.00 85.12 88 GLU A C 1
ATOM 714 O O . GLU A 1 88 ? -2.851 0.984 14.630 1.00 85.12 88 GLU A O 1
ATOM 719 N N . MET A 1 89 ? -0.690 0.674 15.153 1.00 81.19 89 MET A N 1
ATOM 720 C CA . MET A 1 89 ? -0.278 0.269 13.812 1.00 81.19 89 MET A CA 1
ATOM 721 C C . MET A 1 89 ? -0.867 -1.089 13.397 1.00 81.19 89 MET A C 1
ATOM 723 O O . MET A 1 89 ? -1.104 -1.312 12.215 1.00 81.19 89 MET A O 1
ATOM 727 N N . ASN A 1 90 ? -1.099 -2.014 14.329 1.00 83.31 90 ASN A N 1
ATOM 728 C CA . ASN A 1 90 ? -1.538 -3.374 14.000 1.00 83.31 90 ASN A CA 1
ATOM 729 C C . ASN A 1 90 ? -3.058 -3.540 13.859 1.00 83.31 90 ASN A C 1
ATOM 731 O O . ASN A 1 90 ? -3.538 -4.670 13.739 1.00 83.31 90 ASN A O 1
ATOM 735 N N . LYS A 1 91 ? -3.814 -2.439 13.854 1.00 89.56 91 LYS A N 1
ATOM 736 C CA . LYS A 1 91 ? -5.254 -2.447 13.593 1.00 89.56 91 LYS A CA 1
ATOM 737 C C . LYS A 1 91 ? -5.525 -2.234 12.115 1.00 89.56 91 LYS A C 1
ATOM 739 O O . LYS A 1 91 ? -5.129 -1.221 11.532 1.00 89.56 91 LYS A O 1
ATOM 744 N N . TYR A 1 92 ? -6.219 -3.198 11.526 1.00 90.94 92 TYR A N 1
ATOM 745 C CA . TYR A 1 92 ? -6.557 -3.180 10.117 1.00 90.94 92 TYR A CA 1
ATOM 746 C C . TYR A 1 92 ? -7.990 -3.621 9.889 1.00 90.94 92 TYR A C 1
ATOM 748 O O . TYR A 1 92 ? -8.470 -4.564 10.520 1.00 90.94 92 TYR A O 1
ATOM 756 N N . GLU A 1 93 ? -8.606 -3.018 8.885 1.00 92.12 93 GLU A N 1
ATOM 757 C CA . GLU A 1 93 ? -9.837 -3.500 8.287 1.00 92.12 93 GLU A CA 1
ATOM 758 C C . GLU A 1 93 ? -9.525 -4.186 6.958 1.00 92.12 93 GLU A C 1
ATOM 760 O O . GLU A 1 93 ? -8.786 -3.668 6.116 1.00 92.12 93 GLU A O 1
ATOM 765 N N . MET A 1 94 ? -10.091 -5.375 6.761 1.00 92.94 94 MET A N 1
ATOM 766 C CA . MET A 1 94 ? -10.051 -6.040 5.463 1.00 92.94 94 MET A CA 1
ATOM 767 C C . MET A 1 94 ? -11.094 -5.394 4.564 1.00 92.94 94 MET A C 1
ATOM 769 O O . MET A 1 94 ? -12.255 -5.281 4.951 1.00 92.94 94 MET A O 1
ATOM 773 N N . VAL A 1 95 ? -10.700 -4.992 3.362 1.00 94.62 95 VAL A N 1
ATOM 774 C CA . VAL A 1 95 ? -11.570 -4.267 2.438 1.00 94.62 95 VAL A CA 1
ATOM 775 C C . VAL A 1 95 ? -11.497 -4.845 1.029 1.00 94.62 95 VAL A C 1
ATOM 777 O O . VAL A 1 95 ? -10.443 -5.312 0.591 1.00 94.62 95 VAL A O 1
ATOM 780 N N . GLU A 1 96 ? -12.612 -4.784 0.306 1.00 95.69 96 GLU A N 1
ATOM 781 C CA . GLU A 1 96 ? -12.664 -5.031 -1.134 1.00 95.69 96 GLU A CA 1
ATOM 782 C C . GLU A 1 96 ? -12.625 -3.705 -1.894 1.00 95.69 96 GLU A C 1
ATOM 784 O O . GLU A 1 96 ? -13.339 -2.751 -1.578 1.00 95.69 96 GLU A O 1
ATOM 789 N N . VAL A 1 97 ? -11.791 -3.650 -2.926 1.00 95.88 97 VAL A N 1
ATOM 790 C CA . VAL A 1 97 ? -11.667 -2.496 -3.816 1.00 95.88 97 VAL A CA 1
ATOM 791 C C . VAL A 1 97 ? -12.798 -2.503 -4.846 1.00 95.88 97 VAL A C 1
ATOM 793 O O . VAL A 1 97 ? -12.938 -3.454 -5.615 1.00 95.88 97 VAL A O 1
ATOM 796 N N . LEU A 1 98 ? -13.580 -1.426 -4.924 1.00 96.56 98 LEU A N 1
ATOM 797 C CA . LEU A 1 98 ? -14.734 -1.338 -5.830 1.00 96.56 98 LEU A CA 1
ATOM 798 C C . LEU A 1 98 ? -14.375 -0.821 -7.229 1.00 96.56 98 LEU A C 1
ATOM 800 O O . LEU A 1 98 ? -15.073 -1.127 -8.199 1.00 96.56 98 LEU A O 1
ATOM 804 N N . GLN A 1 99 ? -13.307 -0.032 -7.338 1.00 94.75 99 GLN A N 1
ATOM 805 C CA . GLN A 1 99 ? -12.856 0.605 -8.577 1.00 94.75 99 GLN A CA 1
ATOM 806 C C . GLN A 1 99 ? -11.329 0.607 -8.638 1.00 94.75 99 GLN A C 1
ATOM 808 O O . GLN A 1 99 ? -10.669 0.630 -7.600 1.00 94.75 99 GLN A O 1
ATOM 813 N N . ASP A 1 100 ? -10.776 0.571 -9.848 1.00 93.00 100 ASP A N 1
ATOM 814 C CA . ASP A 1 100 ? -9.330 0.676 -10.036 1.00 93.00 100 ASP A CA 1
ATOM 815 C C . ASP A 1 100 ? -8.805 2.011 -9.497 1.00 93.00 100 ASP A C 1
ATOM 817 O O . ASP A 1 100 ? -9.515 3.017 -9.500 1.00 93.00 100 ASP A O 1
ATOM 821 N N . PHE A 1 101 ? -7.562 2.001 -9.013 1.00 91.94 101 PHE A N 1
ATOM 822 C CA . PHE A 1 101 ? -6.913 3.198 -8.495 1.00 91.94 101 PHE A CA 1
ATOM 823 C C . PHE A 1 101 ? -6.833 4.318 -9.535 1.00 91.94 101 PHE A C 1
ATOM 825 O O . PHE A 1 101 ? -6.364 4.107 -10.655 1.00 91.94 101 PHE A O 1
ATOM 832 N N . ASP A 1 102 ? -7.218 5.513 -9.099 1.00 91.25 102 ASP A N 1
ATOM 833 C CA . ASP A 1 102 ? -7.124 6.766 -9.835 1.00 91.25 102 ASP A CA 1
ATOM 834 C C . ASP A 1 102 ? -6.280 7.768 -9.031 1.00 91.25 102 ASP A C 1
ATOM 836 O O . ASP A 1 102 ? -6.411 7.863 -7.811 1.00 91.25 102 ASP A O 1
ATOM 840 N N . GLU A 1 103 ? -5.386 8.509 -9.688 1.00 86.25 103 GLU A N 1
ATOM 841 C CA . GLU A 1 103 ? -4.465 9.414 -8.984 1.00 86.25 103 GLU A CA 1
ATOM 842 C C . GLU A 1 103 ? -5.173 10.618 -8.346 1.00 86.25 103 GLU A C 1
ATOM 844 O O . GLU A 1 103 ? -4.719 11.104 -7.308 1.00 86.25 103 GLU A O 1
ATOM 849 N N . GLU A 1 104 ? -6.280 11.084 -8.929 1.00 89.06 104 GLU A N 1
ATOM 850 C CA . GLU A 1 104 ? -7.025 12.241 -8.426 1.00 89.06 104 GLU A CA 1
ATOM 851 C C . GLU A 1 104 ? -8.039 11.837 -7.353 1.00 89.06 104 GLU A C 1
ATOM 853 O O . GLU A 1 104 ? -8.217 12.535 -6.352 1.00 89.06 104 GLU A O 1
ATOM 858 N N . ARG A 1 105 ? -8.717 10.705 -7.558 1.00 88.69 105 ARG A N 1
ATOM 859 C CA . ARG A 1 105 ? -9.842 10.245 -6.728 1.00 88.69 105 ARG A CA 1
ATOM 860 C C . ARG A 1 105 ? -9.445 9.190 -5.700 1.00 88.69 105 ARG A C 1
ATOM 862 O O . ARG A 1 105 ? -10.204 8.929 -4.768 1.00 88.69 105 ARG A O 1
ATOM 869 N N . GLY A 1 106 ? -8.275 8.579 -5.855 1.00 89.81 106 GLY A N 1
ATOM 870 C CA . GLY A 1 106 ? -7.804 7.487 -5.016 1.00 89.81 106 GLY A CA 1
ATOM 871 C C . GLY A 1 106 ? -8.522 6.172 -5.315 1.00 89.81 106 GLY A C 1
ATOM 872 O O . GLY A 1 106 ? -8.653 5.751 -6.461 1.00 89.81 106 GLY A O 1
ATOM 873 N N . VAL A 1 107 ? -8.946 5.484 -4.256 1.00 92.00 107 VAL A N 1
ATOM 874 C CA . VAL A 1 107 ? -9.621 4.183 -4.322 1.00 92.00 107 VAL A CA 1
ATOM 875 C C . VAL A 1 107 ? -10.884 4.232 -3.479 1.00 92.00 107 VAL A C 1
ATOM 877 O O . VAL A 1 107 ? -10.862 4.682 -2.336 1.00 92.00 107 VAL A O 1
ATOM 880 N N . THR A 1 108 ? -11.978 3.710 -4.027 1.00 95.00 108 THR A N 1
ATOM 881 C CA . THR A 1 108 ? -13.183 3.404 -3.254 1.00 95.00 108 THR A CA 1
ATOM 882 C C . THR A 1 108 ? -13.138 1.951 -2.809 1.00 95.00 108 THR A C 1
ATOM 884 O O . THR A 1 108 ? -12.935 1.052 -3.629 1.00 95.00 108 THR A O 1
ATOM 887 N N . VAL A 1 109 ? -13.358 1.720 -1.519 1.00 95.75 109 VAL A N 1
ATOM 888 C CA . VAL A 1 109 ? -13.370 0.388 -0.911 1.00 95.75 109 VAL A CA 1
ATOM 889 C C . VAL A 1 109 ? -14.640 0.156 -0.102 1.00 95.75 109 VAL A C 1
ATOM 891 O O . VAL A 1 109 ? -15.303 1.110 0.303 1.00 95.75 109 VAL A O 1
ATOM 894 N N . VAL A 1 110 ? -14.959 -1.113 0.147 1.00 96.69 110 VAL A N 1
ATOM 895 C CA . VAL A 1 110 ? -15.999 -1.537 1.089 1.00 96.69 110 VAL A CA 1
ATOM 896 C C . VAL A 1 110 ? -15.404 -2.487 2.138 1.00 96.69 110 VAL A C 1
ATOM 898 O O . VAL A 1 110 ? -14.630 -3.373 1.766 1.00 96.69 110 VAL A O 1
ATOM 901 N N . PRO A 1 111 ? -15.731 -2.338 3.435 1.00 95.25 111 PRO A N 1
ATOM 902 C CA . PRO A 1 111 ? -15.277 -3.266 4.465 1.00 95.25 111 PRO A CA 1
ATOM 903 C C . PRO A 1 111 ? -15.834 -4.675 4.264 1.00 95.25 111 PRO A C 1
ATOM 905 O O . PRO A 1 111 ? -17.022 -4.863 3.993 1.00 95.25 111 PRO A O 1
ATOM 908 N N . LEU A 1 112 ? -14.977 -5.674 4.447 1.00 93.81 112 LEU A N 1
ATOM 909 C CA . LEU A 1 112 ? -15.373 -7.071 4.518 1.00 93.81 112 LEU A CA 1
ATOM 910 C C . LEU A 1 112 ? -15.706 -7.439 5.959 1.00 93.81 112 LEU A C 1
ATOM 912 O O . LEU A 1 112 ? -14.901 -7.259 6.872 1.00 93.81 112 LEU A O 1
ATOM 916 N N . VAL A 1 113 ? -16.883 -8.027 6.153 1.00 89.44 113 VAL A N 1
ATOM 917 C CA . VAL A 1 113 ? -17.324 -8.502 7.464 1.00 89.44 113 VAL A CA 1
ATOM 918 C C . VAL A 1 113 ? -17.042 -9.990 7.586 1.00 89.44 113 VAL A C 1
ATOM 920 O O . VAL A 1 113 ? -17.427 -10.796 6.736 1.00 89.44 113 VAL A O 1
ATOM 923 N N . LYS A 1 114 ? -16.393 -10.374 8.686 1.00 84.81 114 LYS A N 1
ATOM 924 C CA . LYS A 1 114 ? -16.212 -11.782 9.023 1.00 84.81 114 LYS A CA 1
ATOM 925 C C . LYS A 1 114 ? -17.559 -12.392 9.410 1.00 84.81 114 LYS A C 1
ATOM 927 O O . LYS A 1 114 ? -18.146 -12.017 10.422 1.00 84.81 114 LYS A O 1
ATOM 932 N N . LEU A 1 115 ? -18.020 -13.366 8.632 1.00 87.50 115 LEU A N 1
ATOM 933 C CA . LEU A 1 115 ? -19.211 -14.140 8.973 1.00 87.50 115 LEU A CA 1
ATOM 934 C C . LEU A 1 115 ? -18.913 -15.130 10.104 1.00 87.50 115 LEU A C 1
ATOM 936 O O . LEU A 1 115 ? -17.824 -15.708 10.193 1.00 87.50 115 LEU A O 1
ATOM 940 N N . SER A 1 116 ? -19.903 -15.343 10.969 1.00 85.50 116 SER A N 1
ATOM 941 C CA . SER A 1 116 ? -19.823 -16.337 12.035 1.00 85.50 116 SER A CA 1
ATOM 942 C C . SER A 1 116 ? -19.623 -17.742 11.451 1.00 85.50 116 SER A C 1
ATOM 944 O O . SER A 1 116 ? -20.207 -18.108 10.436 1.00 85.50 116 SER A O 1
ATOM 946 N N . GLY A 1 117 ? -18.756 -18.535 12.087 1.00 84.00 117 GLY A N 1
ATOM 947 C CA . GLY A 1 117 ? -18.476 -19.920 11.686 1.00 84.00 117 GLY A CA 1
ATOM 948 C C . GLY A 1 117 ? -17.279 -20.122 10.748 1.00 84.00 117 GLY A C 1
ATOM 949 O O . GLY A 1 117 ? -16.816 -21.253 10.626 1.00 84.00 117 GLY A O 1
ATOM 950 N N . PHE A 1 118 ? -16.708 -19.065 10.162 1.00 74.19 118 PHE A N 1
ATOM 951 C CA . PHE A 1 118 ? -15.504 -19.167 9.325 1.00 74.19 118 PHE A CA 1
ATOM 952 C C . PHE A 1 118 ? -14.238 -18.804 10.117 1.00 74.19 118 PHE A C 1
ATOM 954 O O . PHE A 1 118 ? -14.149 -17.739 10.740 1.00 74.19 118 PHE A O 1
ATOM 961 N N . LYS A 1 119 ? -13.243 -19.701 10.113 1.00 70.31 119 LYS A N 1
ATOM 962 C CA . LYS A 1 119 ? -11.897 -19.432 10.648 1.00 70.31 119 LYS A CA 1
ATOM 963 C C . LYS A 1 119 ? -11.005 -18.899 9.521 1.00 70.31 119 LYS A C 1
ATOM 965 O O . LYS A 1 119 ? -11.134 -19.357 8.390 1.00 70.31 119 LYS A O 1
ATOM 970 N N . LEU A 1 120 ? -10.162 -17.917 9.852 1.00 56.81 120 LEU A N 1
ATOM 971 C CA . LEU A 1 120 ? -9.031 -17.485 9.024 1.00 56.81 120 LEU A CA 1
ATOM 972 C C . LEU A 1 120 ? -7.842 -18.404 9.302 1.00 56.81 120 LEU A C 1
ATOM 974 O O . LEU A 1 120 ? -7.727 -18.824 10.480 1.00 56.81 120 LEU A O 1
#

Secondary structure (DSSP, 8-state):
-EEEEEEE--TT--HHHHHHHHTTPPP-SEEEEEEEEEE-S-----------EE-TTSPEEE---TT-EEEEETT--TT--TTS-HHHHT-EEEEEE-S--BTTTB--EEEPPPPTT---

Mean predicted aligned error: 6.67 Å

Sequence (120 aa):
MCISWLNGKKNGYVASIKKWIYSGYYKTSGCFSIGKYSSNGSLNSFSHRVQWTICEKGLVHIYPRRGNIWALYENWSPSWDISTSVEEMNKYEMVEVLQDFDEERGVTVVPLVKLSGFKL

InterPro domains:
  IPR024593 Domain of unknown function DUF3444 [PF11926] (2-119)

pLDDT: mean 84.62, std 8.82, range [56.06, 96.69]

Radius of gyration: 16.24 Å; Cα contacts (8 Å, |Δi|>4): 167; chains: 1; bounding box: 39×39×38 Å